Protein AF-A0AA89AE24-F1 (afdb_monomer_lite)

Radius of gyration: 26.34 Å; chains: 1; bounding box: 53×31×69 Å

Structure (mmCIF, N/CA/C/O backbone):
data_AF-A0AA89AE24-F1
#
_entry.id   AF-A0AA89AE24-F1
#
loop_
_atom_site.group_PDB
_atom_site.id
_atom_site.type_symbol
_atom_site.label_atom_id
_atom_site.label_alt_id
_atom_site.label_comp_id
_atom_site.label_asym_id
_atom_site.label_entity_id
_atom_site.label_seq_id
_atom_site.pdbx_PDB_ins_code
_atom_site.Cartn_x
_atom_site.Cartn_y
_atom_site.Cartn_z
_atom_site.occupancy
_atom_site.B_iso_or_equiv
_atom_site.auth_seq_id
_atom_site.auth_comp_id
_atom_site.auth_asym_id
_atom_site.auth_atom_id
_atom_site.pdbx_PDB_model_num
ATOM 1 N N . MET A 1 1 ? -3.014 -4.513 -20.463 1.00 50.41 1 MET A N 1
ATOM 2 C CA . MET A 1 1 ? -1.881 -5.279 -19.896 1.00 50.41 1 MET A CA 1
ATOM 3 C C . MET A 1 1 ? -1.492 -6.354 -20.895 1.00 50.41 1 MET A C 1
ATOM 5 O O . MET A 1 1 ? -2.380 -7.044 -21.374 1.00 50.41 1 MET A O 1
ATOM 9 N N . GLY A 1 2 ? -0.216 -6.475 -21.269 1.00 45.25 2 GLY A N 1
ATOM 10 C CA . GLY A 1 2 ? 0.216 -7.567 -22.146 1.00 45.25 2 GLY A CA 1
ATOM 11 C C . GLY A 1 2 ? 0.003 -8.907 -21.440 1.00 45.25 2 GLY A C 1
ATOM 12 O O . GLY A 1 2 ? 0.583 -9.128 -20.379 1.00 45.25 2 GLY A O 1
ATOM 13 N N . GLY A 1 3 ? -0.827 -9.788 -22.003 1.00 52.12 3 GLY A N 1
ATOM 14 C CA . GLY A 1 3 ? -1.302 -11.035 -21.375 1.00 52.12 3 GLY A CA 1
ATOM 15 C C . GLY A 1 3 ? -0.238 -12.088 -21.032 1.00 52.12 3 GLY A C 1
ATOM 16 O O . GLY A 1 3 ? -0.588 -13.197 -20.661 1.00 52.12 3 GLY A O 1
ATOM 17 N N . LYS A 1 4 ? 1.055 -11.765 -21.147 1.00 59.47 4 LYS A N 1
ATOM 18 C CA . LYS A 1 4 ? 2.184 -12.650 -20.811 1.00 59.47 4 LYS A CA 1
ATOM 19 C C . LYS A 1 4 ? 2.790 -12.376 -19.428 1.00 59.47 4 LYS A C 1
ATOM 21 O O . LYS A 1 4 ? 3.692 -13.087 -19.006 1.00 59.47 4 LYS A O 1
ATOM 26 N N . VAL A 1 5 ? 2.341 -11.320 -18.747 1.00 62.47 5 VAL A N 1
ATOM 27 C CA . VAL A 1 5 ? 2.961 -10.810 -17.509 1.00 62.47 5 VAL A CA 1
ATOM 28 C C . VAL A 1 5 ? 2.129 -11.127 -16.260 1.00 62.47 5 VAL A C 1
ATOM 30 O O . VAL A 1 5 ? 2.684 -11.251 -15.172 1.00 62.47 5 VAL A O 1
ATOM 33 N N . CYS A 1 6 ? 0.814 -11.281 -16.421 1.00 62.72 6 CYS A N 1
ATOM 34 C CA . CYS A 1 6 ? -0.148 -11.499 -15.347 1.00 62.72 6 CYS A CA 1
ATOM 35 C C . CYS A 1 6 ? -1.050 -12.679 -15.732 1.00 62.72 6 CYS A C 1
ATOM 37 O O . CYS A 1 6 ? -1.862 -12.557 -16.647 1.00 62.72 6 CYS A O 1
ATOM 39 N N . GLU A 1 7 ? -0.879 -13.828 -15.077 1.00 69.12 7 GLU A N 1
ATOM 40 C CA .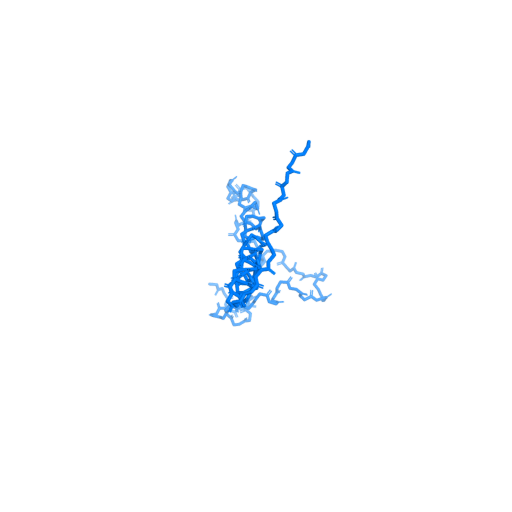 GLU A 1 7 ? -1.762 -14.990 -15.246 1.00 69.12 7 GLU A CA 1
ATOM 41 C C . GLU A 1 7 ? -3.175 -14.613 -14.787 1.00 69.12 7 GLU A C 1
ATOM 43 O O . GLU A 1 7 ? -3.328 -14.223 -13.635 1.00 69.12 7 GLU A O 1
ATOM 48 N N . HIS A 1 8 ? -4.192 -14.698 -15.646 1.00 72.56 8 HIS A N 1
ATOM 49 C CA . HIS A 1 8 ? -5.575 -14.284 -15.337 1.00 72.56 8 HIS A CA 1
ATOM 50 C C . HIS A 1 8 ? -5.694 -12.810 -14.887 1.00 72.56 8 HIS A C 1
ATOM 52 O O . HIS A 1 8 ? -5.912 -12.531 -13.708 1.00 72.56 8 HIS A O 1
ATOM 58 N N . PRO A 1 9 ? -5.545 -11.838 -15.807 1.00 75.25 9 PRO A N 1
ATOM 59 C CA . PRO A 1 9 ? -5.617 -10.412 -15.475 1.00 75.25 9 PRO A CA 1
ATOM 60 C C . PRO A 1 9 ? -7.026 -9.934 -15.094 1.00 75.25 9 PRO A C 1
ATOM 62 O O . PRO A 1 9 ? -7.160 -8.860 -14.515 1.00 75.25 9 PRO A O 1
ATOM 65 N N . GLU A 1 10 ? -8.064 -10.701 -15.430 1.00 82.69 10 GLU A N 1
ATOM 66 C CA . GLU A 1 10 ? -9.461 -10.353 -15.142 1.00 82.69 10 GLU A CA 1
ATOM 67 C C . GLU A 1 10 ? -9.904 -10.766 -13.730 1.00 82.69 10 GLU A C 1
ATOM 69 O O . GLU A 1 10 ? -10.926 -10.295 -13.239 1.00 82.69 10 GLU A O 1
ATOM 74 N N . GLU A 1 11 ? -9.122 -11.607 -13.047 1.00 84.06 11 GLU A N 1
ATOM 75 C CA . GLU A 1 11 ? -9.442 -12.104 -11.710 1.00 84.06 11 GLU A CA 1
ATOM 76 C C . GLU A 1 11 ? -8.679 -11.337 -10.625 1.00 84.06 11 GLU A C 1
ATOM 78 O O . GLU A 1 11 ? -7.452 -11.182 -10.668 1.00 84.06 11 GLU A O 1
ATOM 83 N N . TRP A 1 12 ? -9.401 -10.901 -9.591 1.00 81.88 12 TRP A N 1
ATOM 84 C CA . TRP A 1 12 ? -8.785 -10.343 -8.391 1.00 81.88 12 TRP A CA 1
ATOM 85 C C . TRP A 1 12 ? -8.209 -11.474 -7.527 1.00 81.88 12 TRP A C 1
ATOM 87 O O . TRP A 1 12 ? -8.949 -12.199 -6.867 1.00 81.88 12 TRP A O 1
ATOM 97 N N . ARG A 1 13 ? -6.878 -11.630 -7.551 1.00 79.56 13 ARG A N 1
ATOM 98 C CA . ARG A 1 13 ? -6.128 -12.659 -6.806 1.00 79.56 13 ARG A CA 1
ATOM 99 C C . ARG A 1 13 ? -4.991 -12.031 -5.986 1.00 79.56 13 ARG A C 1
ATOM 101 O O . ARG A 1 13 ? -3.907 -11.809 -6.540 1.00 79.56 13 ARG A O 1
ATOM 108 N N . PRO A 1 14 ? -5.208 -11.705 -4.696 1.00 78.50 14 PRO A N 1
ATOM 109 C CA . PRO A 1 14 ? -4.190 -11.080 -3.847 1.00 78.50 14 PRO A CA 1
ATOM 110 C C . PRO A 1 14 ? -2.989 -12.000 -3.567 1.00 78.50 14 PRO A C 1
ATOM 112 O O . PRO A 1 14 ? -1.890 -11.510 -3.314 1.00 78.50 14 PRO A O 1
ATOM 115 N N . GLU A 1 15 ? -3.153 -13.322 -3.686 1.00 80.56 15 GLU A N 1
ATOM 116 C CA . GLU A 1 15 ? -2.097 -14.323 -3.467 1.00 80.56 15 GLU A CA 1
ATOM 117 C C . GLU A 1 15 ? -0.923 -14.182 -4.446 1.00 80.56 15 GLU A C 1
ATOM 119 O O . GLU A 1 15 ? 0.185 -14.622 -4.150 1.00 80.56 15 GLU A O 1
ATOM 124 N N . ARG A 1 16 ? -1.125 -13.502 -5.583 1.00 73.25 16 ARG A N 1
ATOM 125 C CA . ARG A 1 16 ? -0.081 -13.202 -6.576 1.00 73.25 16 ARG A CA 1
ATOM 126 C C . ARG A 1 16 ? 1.104 -12.424 -5.990 1.00 73.25 16 ARG A C 1
ATOM 128 O O . ARG A 1 16 ? 2.214 -12.514 -6.505 1.00 73.25 16 ARG A O 1
ATOM 135 N N . PHE A 1 17 ? 0.876 -11.658 -4.926 1.00 74.06 17 PHE A N 1
ATOM 136 C CA . PHE A 1 17 ? 1.906 -10.856 -4.263 1.00 74.06 17 PHE A CA 1
ATOM 137 C C . PHE A 1 17 ? 2.603 -11.600 -3.107 1.00 74.06 17 PHE A C 1
ATOM 139 O O . PHE A 1 17 ? 3.509 -11.042 -2.495 1.00 74.06 17 PHE A O 1
ATOM 146 N N . LEU A 1 18 ? 2.190 -12.838 -2.799 1.00 71.31 18 LEU A N 1
ATOM 147 C CA . LEU A 1 18 ? 2.609 -13.599 -1.613 1.00 71.31 18 LEU A CA 1
ATOM 148 C C . LEU A 1 18 ? 3.517 -14.805 -1.917 1.00 71.31 18 LEU A C 1
ATOM 150 O O . LEU A 1 18 ? 3.890 -15.513 -0.980 1.00 71.31 18 LEU A O 1
ATOM 154 N N . ASP A 1 19 ? 3.858 -15.073 -3.184 1.00 66.69 19 ASP A N 1
ATOM 155 C CA . ASP A 1 19 ? 4.625 -16.275 -3.542 1.00 66.69 19 ASP A CA 1
ATOM 156 C C . ASP A 1 19 ? 6.011 -16.294 -2.866 1.00 66.69 19 ASP A C 1
ATOM 158 O O . ASP A 1 19 ? 6.686 -15.274 -2.756 1.00 66.69 19 ASP A O 1
ATOM 162 N N . LYS A 1 20 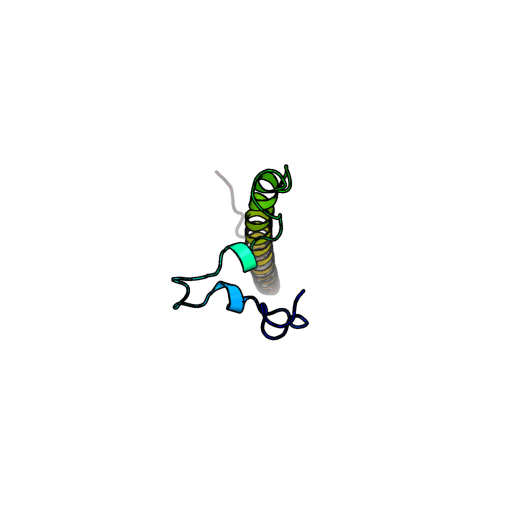? 6.415 -17.467 -2.373 1.00 57.38 20 LYS A N 1
ATOM 163 C CA . LYS A 1 20 ? 7.618 -17.698 -1.558 1.00 57.38 20 LYS A CA 1
ATOM 164 C C . LYS A 1 20 ? 8.878 -17.882 -2.411 1.00 57.38 20 LYS A C 1
ATOM 166 O O . LYS A 1 20 ? 9.977 -17.753 -1.889 1.00 57.38 20 LYS A O 1
ATOM 171 N N . ASN A 1 21 ? 8.709 -18.131 -3.712 1.00 57.06 21 ASN A N 1
ATOM 172 C CA . ASN A 1 21 ? 9.783 -18.253 -4.708 1.00 57.06 21 ASN A CA 1
ATOM 173 C C . ASN A 1 21 ? 10.150 -16.903 -5.363 1.00 57.06 21 ASN A C 1
ATOM 175 O O . ASN A 1 21 ? 10.749 -16.852 -6.437 1.00 57.06 21 ASN A O 1
ATOM 179 N N . ASN A 1 22 ? 9.766 -15.797 -4.725 1.00 55.12 22 ASN A N 1
ATOM 180 C CA . ASN A 1 22 ? 9.815 -14.434 -5.250 1.00 55.12 22 ASN A CA 1
ATOM 181 C C . ASN A 1 22 ? 11.198 -13.765 -5.212 1.00 55.12 22 ASN A C 1
ATOM 183 O O . ASN A 1 22 ? 11.287 -12.537 -5.210 1.00 55.12 22 ASN A O 1
ATOM 187 N N . ASP A 1 23 ? 12.280 -14.541 -5.266 1.00 54.03 23 ASP A N 1
ATOM 188 C CA . ASP A 1 23 ? 13.639 -14.000 -5.412 1.00 54.03 23 ASP A CA 1
ATOM 189 C C . ASP A 1 23 ? 13.779 -13.157 -6.698 1.00 54.03 23 ASP A C 1
ATOM 191 O O . ASP A 1 23 ? 14.651 -12.299 -6.798 1.00 54.03 23 ASP A O 1
ATOM 195 N N . ASN A 1 24 ? 12.870 -13.355 -7.662 1.00 51.44 24 ASN A N 1
ATOM 196 C CA . ASN A 1 24 ? 12.696 -12.528 -8.852 1.00 51.44 24 ASN A CA 1
ATOM 197 C C . ASN A 1 24 ? 11.219 -12.172 -9.080 1.00 51.44 24 ASN A C 1
ATOM 199 O O . ASN A 1 24 ? 10.670 -12.425 -10.158 1.00 51.44 24 ASN A O 1
ATOM 203 N N . VAL A 1 25 ? 10.555 -11.541 -8.100 1.00 59.25 25 VAL A N 1
ATOM 204 C CA . VAL A 1 25 ? 9.479 -10.616 -8.485 1.00 59.25 25 VAL A CA 1
ATOM 205 C C . VAL A 1 25 ? 10.122 -9.622 -9.426 1.00 59.25 25 VAL A C 1
ATOM 207 O O . VAL A 1 25 ? 10.904 -8.774 -9.005 1.00 59.25 25 VAL A O 1
ATOM 210 N N . ASP A 1 26 ? 9.824 -9.748 -10.709 1.00 60.59 26 ASP A N 1
ATOM 211 C CA . ASP A 1 26 ? 10.213 -8.763 -11.695 1.00 60.59 26 ASP A CA 1
ATOM 212 C C . ASP A 1 26 ? 9.521 -7.456 -11.281 1.00 60.59 26 ASP A C 1
ATOM 214 O O . ASP A 1 26 ? 8.330 -7.260 -11.520 1.00 60.59 26 ASP A O 1
ATOM 218 N N . LEU A 1 27 ? 10.240 -6.620 -10.521 1.00 62.25 27 LEU A N 1
ATOM 219 C CA . LEU A 1 27 ? 9.739 -5.410 -9.858 1.00 62.25 27 LEU A CA 1
ATOM 220 C C . LEU A 1 27 ? 9.030 -4.496 -10.861 1.00 62.25 27 LEU A C 1
ATOM 222 O O . LEU A 1 27 ? 8.062 -3.815 -10.524 1.00 62.25 27 LEU A O 1
ATOM 226 N N . TYR A 1 28 ? 9.451 -4.558 -12.124 1.00 65.25 28 TYR A N 1
ATOM 227 C CA . TYR A 1 28 ? 8.835 -3.871 -13.249 1.00 65.25 28 TYR A CA 1
ATOM 228 C C . TYR A 1 28 ? 7.395 -4.316 -13.537 1.00 65.25 28 TYR A C 1
ATOM 230 O O . TYR A 1 28 ? 6.592 -3.494 -13.972 1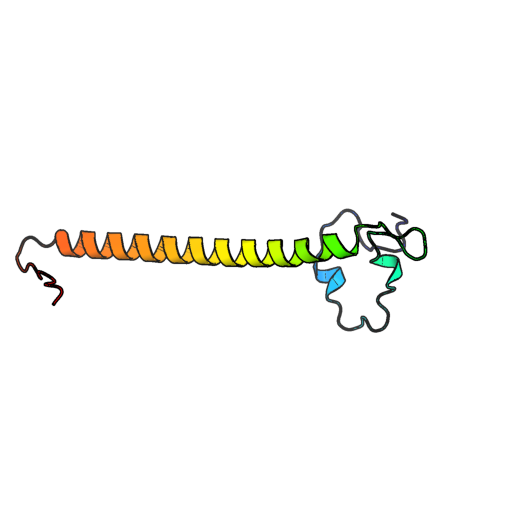.00 65.25 28 TYR A O 1
ATOM 238 N N . LYS A 1 29 ? 7.023 -5.565 -13.234 1.00 66.44 29 LYS A N 1
ATOM 239 C CA . LYS A 1 29 ? 5.647 -6.080 -13.361 1.00 66.44 29 LYS A CA 1
ATOM 240 C C . LYS A 1 29 ? 4.704 -5.525 -12.297 1.00 66.44 29 LYS A C 1
ATOM 242 O O . LYS A 1 29 ? 3.504 -5.445 -12.542 1.00 66.44 29 LYS A O 1
ATOM 247 N N . MET A 1 30 ? 5.235 -5.154 -11.130 1.00 69.56 30 MET A N 1
ATOM 248 C CA . MET A 1 30 ? 4.454 -4.642 -9.996 1.00 69.56 30 MET A CA 1
ATOM 249 C C . MET A 1 30 ? 4.499 -3.111 -9.864 1.00 69.56 30 MET A C 1
ATOM 251 O O . MET A 1 30 ? 3.830 -2.546 -8.998 1.00 69.56 30 MET A O 1
ATOM 255 N N . MET A 1 31 ? 5.239 -2.410 -10.729 1.00 72.94 31 MET A N 1
ATOM 256 C CA . MET A 1 31 ? 5.298 -0.947 -10.729 1.00 72.94 31 MET A CA 1
ATOM 257 C C . MET A 1 31 ? 4.023 -0.323 -11.315 1.00 72.94 31 MET A C 1
ATOM 259 O O . MET A 1 31 ? 3.932 -0.027 -12.504 1.00 72.94 31 MET A O 1
ATOM 263 N N . ALA A 1 32 ? 3.043 -0.057 -10.448 1.00 78.12 32 ALA A N 1
ATOM 264 C CA . ALA A 1 32 ? 1.793 0.622 -10.806 1.00 78.12 32 ALA A CA 1
ATOM 265 C C . ALA A 1 32 ? 1.980 2.100 -11.212 1.00 78.12 32 ALA A C 1
ATOM 267 O O . ALA A 1 32 ? 1.156 2.658 -11.931 1.00 78.12 32 ALA A O 1
ATOM 268 N N . PHE A 1 33 ? 3.070 2.734 -10.768 1.00 82.31 33 PHE A N 1
ATOM 269 C CA . PHE A 1 33 ? 3.325 4.171 -10.924 1.00 82.31 33 PHE A CA 1
ATOM 270 C C . PHE A 1 33 ? 4.436 4.505 -11.935 1.00 82.31 33 PHE A C 1
ATOM 272 O O . PHE A 1 33 ? 4.901 5.646 -11.988 1.00 82.31 33 PHE A O 1
ATOM 279 N N . GLY A 1 34 ? 4.855 3.525 -12.743 1.00 81.06 34 GLY A N 1
ATOM 280 C CA . GLY A 1 34 ? 5.993 3.652 -13.656 1.00 81.06 34 GLY A CA 1
ATOM 281 C C . GLY A 1 34 ? 7.342 3.587 -12.932 1.00 81.06 34 GLY A C 1
ATOM 282 O O . GLY A 1 34 ? 7.419 3.132 -11.797 1.00 81.06 34 GLY A O 1
ATOM 283 N N . GLY A 1 35 ? 8.412 4.039 -13.590 1.00 81.69 35 GLY A N 1
ATOM 284 C CA . GLY A 1 35 ? 9.769 4.053 -13.036 1.00 81.69 35 GLY A CA 1
ATOM 285 C C . GLY A 1 35 ? 10.670 5.086 -13.720 1.00 81.69 35 GLY A C 1
ATOM 286 O O . GLY A 1 35 ? 10.320 5.645 -14.762 1.00 81.69 35 GLY A O 1
ATOM 287 N N . GLY A 1 36 ? 11.837 5.359 -13.128 1.00 81.50 36 GLY A N 1
ATOM 288 C CA . GLY A 1 36 ? 12.789 6.361 -13.626 1.00 81.50 36 GLY A CA 1
ATOM 289 C C . GLY A 1 36 ? 12.253 7.799 -13.561 1.00 81.50 36 GLY A C 1
ATOM 290 O O . GLY A 1 36 ? 11.374 8.113 -12.762 1.00 81.50 36 GLY A O 1
ATOM 291 N N . ASN A 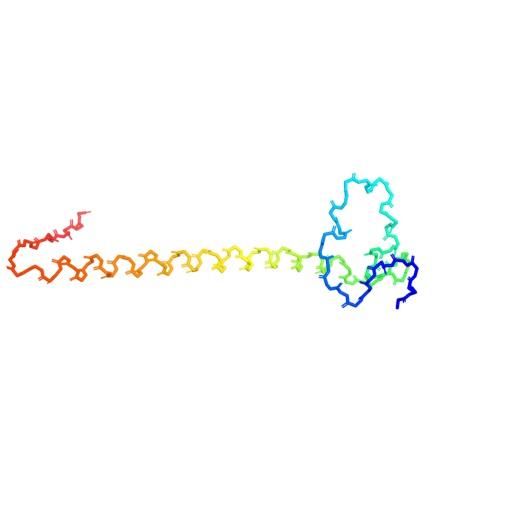1 37 ? 12.743 8.680 -14.440 1.00 81.88 37 ASN A N 1
ATOM 292 C CA . ASN A 1 37 ? 12.398 10.116 -14.455 1.00 81.88 37 ASN A CA 1
ATOM 293 C C . ASN A 1 37 ? 10.923 10.424 -14.789 1.00 81.88 37 ASN A C 1
ATOM 295 O O . ASN A 1 37 ? 10.524 11.585 -14.788 1.00 81.88 37 ASN A O 1
ATOM 299 N N . ARG A 1 38 ? 10.122 9.402 -15.118 1.00 83.38 38 ARG A N 1
ATOM 300 C CA . ARG A 1 38 ? 8.684 9.509 -15.416 1.00 83.38 38 ARG A CA 1
ATOM 301 C C . ARG A 1 38 ? 7.810 8.794 -14.377 1.00 83.38 38 ARG A C 1
ATOM 303 O O . ARG A 1 38 ? 6.629 8.583 -14.639 1.00 83.38 38 ARG A O 1
ATOM 310 N N . LEU A 1 39 ? 8.374 8.407 -13.228 1.00 83.75 39 LEU A N 1
ATOM 311 C CA . LEU A 1 39 ? 7.602 7.920 -12.083 1.00 83.75 39 LEU A CA 1
ATOM 312 C C . LEU A 1 39 ? 6.540 8.963 -11.702 1.00 83.75 39 LEU A C 1
ATOM 314 O O . LEU A 1 39 ? 6.822 10.163 -11.683 1.00 83.75 39 LEU A O 1
ATOM 318 N N . TYR A 1 40 ? 5.332 8.514 -11.367 1.00 86.25 40 TYR A N 1
ATOM 319 C CA . TYR A 1 40 ? 4.313 9.395 -10.805 1.00 86.25 40 TYR A CA 1
ATOM 320 C C . TYR A 1 40 ? 4.864 10.145 -9.579 1.00 86.25 40 TYR A C 1
ATOM 322 O O . TYR A 1 40 ? 5.290 9.528 -8.602 1.00 86.25 40 TYR A O 1
ATOM 330 N N . ALA A 1 41 ? 4.820 11.480 -9.611 1.00 85.69 41 ALA A N 1
ATOM 331 C CA . ALA A 1 41 ? 5.384 12.334 -8.560 1.00 85.69 41 ALA A CA 1
ATOM 332 C C . ALA A 1 41 ? 4.778 12.068 -7.165 1.00 85.69 41 ALA A C 1
ATOM 334 O O . ALA A 1 41 ? 5.433 12.286 -6.149 1.00 85.69 41 ALA A O 1
ATOM 335 N N . GLY A 1 42 ? 3.544 11.555 -7.109 1.00 84.19 42 GLY A N 1
ATOM 336 C CA . GLY A 1 42 ? 2.849 11.177 -5.876 1.00 84.19 42 GLY A CA 1
ATOM 337 C C . GLY A 1 42 ? 2.972 9.698 -5.489 1.00 84.19 42 GLY A C 1
ATOM 338 O O . GLY A 1 42 ? 2.224 9.245 -4.623 1.00 84.19 42 GLY A O 1
ATOM 339 N N . ALA A 1 43 ? 3.867 8.919 -6.108 1.00 83.38 43 ALA A N 1
ATOM 340 C CA . ALA A 1 43 ? 3.992 7.482 -5.830 1.00 83.38 43 ALA A CA 1
ATOM 341 C C . ALA A 1 43 ? 4.272 7.211 -4.341 1.00 83.38 43 ALA A C 1
ATOM 343 O O . ALA A 1 43 ? 3.647 6.344 -3.732 1.00 83.38 43 ALA A O 1
ATOM 344 N N . LEU A 1 44 ? 5.133 8.028 -3.726 1.00 80.50 44 LEU A N 1
ATOM 345 C CA . LEU A 1 44 ? 5.453 7.930 -2.301 1.00 80.50 44 LEU A CA 1
ATOM 346 C C . LEU A 1 44 ? 4.246 8.255 -1.407 1.00 80.50 44 LEU A C 1
ATOM 348 O O . LEU A 1 44 ? 4.001 7.569 -0.420 1.00 80.50 44 LEU A O 1
ATOM 352 N N . GLN A 1 45 ? 3.452 9.262 -1.779 1.00 83.88 45 GLN A N 1
ATOM 353 C CA . GLN A 1 45 ? 2.257 9.678 -1.032 1.00 83.88 45 GLN A CA 1
ATOM 354 C C . GLN A 1 45 ? 1.102 8.675 -1.142 1.00 83.88 45 GLN A C 1
ATOM 356 O O . GLN A 1 45 ? 0.140 8.767 -0.387 1.00 83.88 45 GLN A O 1
ATOM 361 N N . THR A 1 46 ? 1.190 7.716 -2.065 1.00 79.19 46 THR A N 1
ATOM 362 C CA . THR A 1 46 ? 0.184 6.662 -2.249 1.00 79.19 46 THR A CA 1
ATOM 363 C C . THR A 1 46 ? 0.447 5.465 -1.328 1.00 79.19 46 THR A C 1
ATOM 365 O O . THR A 1 46 ? -0.491 4.781 -0.927 1.00 79.19 46 THR A O 1
ATOM 368 N N . MET A 1 47 ? 1.697 5.234 -0.904 1.00 78.81 47 MET A N 1
ATOM 369 C CA . MET A 1 47 ? 2.036 4.149 0.031 1.00 78.81 47 MET A CA 1
ATOM 370 C C . MET A 1 47 ? 1.173 4.124 1.315 1.00 78.81 47 MET A C 1
ATOM 372 O O . MET A 1 47 ? 0.713 3.038 1.681 1.00 78.81 47 MET A O 1
ATOM 376 N N . PRO A 1 48 ? 0.852 5.264 1.965 1.00 82.88 48 PRO A N 1
ATOM 377 C CA . PRO A 1 48 ? -0.023 5.317 3.139 1.00 82.88 48 PRO A CA 1
ATOM 378 C C . PRO A 1 48 ? -1.456 4.810 2.917 1.00 82.88 48 PRO A C 1
ATOM 380 O O . PRO A 1 48 ? -2.134 4.493 3.893 1.00 82.88 48 PRO A O 1
ATOM 383 N N . ILE A 1 49 ? -1.934 4.688 1.670 1.00 83.94 49 ILE A N 1
ATOM 384 C CA . ILE A 1 49 ? -3.263 4.119 1.377 1.00 83.94 49 ILE A CA 1
ATOM 385 C C . ILE A 1 49 ? -3.350 2.665 1.864 1.00 83.94 49 ILE A C 1
ATOM 387 O O . ILE A 1 49 ? -4.394 2.241 2.363 1.00 83.94 49 ILE A O 1
ATOM 391 N N . SER A 1 50 ? -2.238 1.926 1.814 1.00 80.25 50 SER A N 1
ATOM 392 C CA . SER A 1 50 ? -2.157 0.579 2.385 1.00 80.25 50 SER A CA 1
ATOM 393 C C . SER A 1 50 ? -2.376 0.592 3.903 1.00 80.25 50 SER A C 1
ATOM 395 O O . SER A 1 50 ? -3.219 -0.153 4.403 1.00 80.25 50 SER A O 1
ATOM 397 N N . CYS A 1 51 ? -1.722 1.503 4.628 1.00 81.50 51 CYS A N 1
ATOM 398 C CA . CYS A 1 51 ? -1.890 1.660 6.072 1.00 81.50 51 CYS A CA 1
ATOM 399 C C . CYS A 1 51 ? -3.345 1.986 6.427 1.00 81.50 51 CYS A C 1
ATOM 401 O O . CYS A 1 51 ? -3.952 1.276 7.229 1.00 81.50 51 CYS A O 1
ATOM 403 N N . MET A 1 52 ? -3.942 2.966 5.739 1.00 87.19 52 MET A N 1
ATOM 404 C CA . MET A 1 52 ? -5.343 3.346 5.955 1.00 87.19 52 MET A CA 1
ATOM 405 C C . MET A 1 52 ? -6.301 2.166 5.754 1.00 87.19 52 MET A C 1
ATOM 407 O O . MET A 1 52 ? -7.240 1.997 6.530 1.00 87.19 5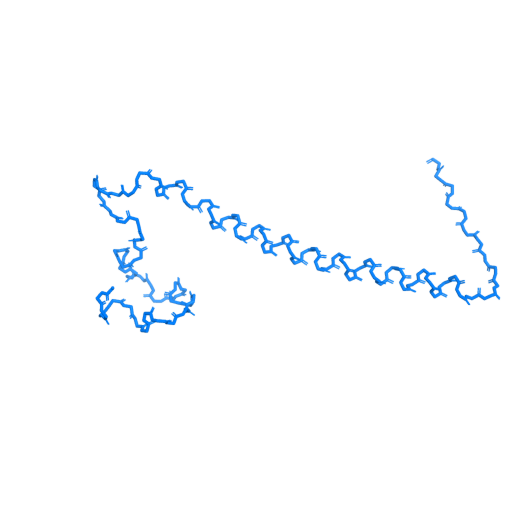2 MET A O 1
ATOM 411 N N . SER A 1 53 ? -6.051 1.310 4.757 1.00 84.38 53 SER A N 1
ATOM 412 C CA . SER A 1 53 ? -6.871 0.114 4.528 1.00 84.38 53 SER A CA 1
ATOM 413 C C . SER A 1 53 ? -6.777 -0.900 5.679 1.00 84.38 53 SER A C 1
ATOM 415 O O . SER A 1 53 ? -7.795 -1.446 6.111 1.00 84.38 53 SER A O 1
ATOM 417 N N . THR A 1 54 ? -5.578 -1.106 6.237 1.00 83.06 54 THR A N 1
ATOM 418 C CA . THR A 1 54 ? -5.380 -2.012 7.379 1.00 83.06 54 THR A CA 1
ATOM 419 C C 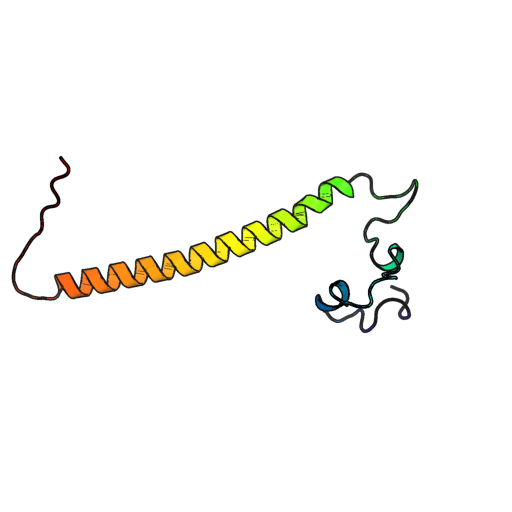. THR A 1 54 ? -5.993 -1.463 8.664 1.00 83.06 54 THR A C 1
ATOM 421 O O . THR A 1 54 ? -6.583 -2.221 9.438 1.00 83.06 54 THR A O 1
ATOM 424 N N . ASP A 1 55 ? -5.915 -0.150 8.875 1.00 88.12 55 ASP A N 1
ATOM 425 C CA . ASP A 1 55 ? -6.500 0.518 10.037 1.00 88.12 55 ASP A CA 1
ATOM 426 C C . ASP A 1 55 ? -8.032 0.503 9.973 1.00 88.12 55 ASP A C 1
ATOM 428 O O . ASP A 1 55 ? -8.707 0.215 10.968 1.00 88.12 55 ASP A O 1
ATOM 432 N N . LEU A 1 56 ? -8.601 0.705 8.781 1.00 88.81 56 LEU A N 1
ATOM 433 C CA . LEU A 1 56 ? -10.035 0.559 8.554 1.00 88.81 56 LEU A CA 1
ATOM 434 C C . LEU A 1 56 ? -10.510 -0.873 8.847 1.00 88.81 56 LEU A C 1
ATOM 436 O O . LEU A 1 56 ? -11.506 -1.065 9.543 1.00 88.81 56 LEU A O 1
ATOM 440 N N . TYR A 1 57 ? -9.779 -1.890 8.387 1.00 83.62 57 TYR A N 1
ATOM 441 C CA . TYR A 1 57 ? -10.124 -3.286 8.664 1.00 83.62 57 TYR A CA 1
ATOM 442 C C . TYR A 1 57 ? -10.104 -3.608 10.168 1.00 83.62 57 TYR A C 1
ATOM 444 O O . TYR A 1 57 ? -11.038 -4.218 10.696 1.00 83.62 57 TYR A O 1
ATOM 452 N N . LYS A 1 58 ? -9.069 -3.152 10.887 1.00 86.06 58 LYS A N 1
ATOM 453 C CA . LYS A 1 58 ? -8.957 -3.340 12.342 1.00 86.06 58 LYS A CA 1
ATOM 454 C C . LYS A 1 58 ? -10.081 -2.631 13.092 1.00 86.06 58 LYS A C 1
ATOM 456 O O . LYS A 1 58 ? -10.700 -3.235 13.964 1.00 86.06 58 LYS A O 1
ATOM 461 N N . SER A 1 59 ? -10.372 -1.380 12.743 1.00 84.06 59 SER A N 1
ATOM 462 C CA . SER A 1 59 ? -11.451 -0.616 13.378 1.00 84.06 59 SER A CA 1
ATOM 463 C C . SER A 1 59 ? -12.826 -1.240 13.125 1.00 84.06 59 SER A C 1
ATOM 465 O O . SER A 1 59 ? -13.610 -1.363 14.062 1.00 84.06 59 SER A O 1
ATOM 467 N N . LEU A 1 60 ? -13.107 -1.741 11.917 1.00 83.25 60 LEU A N 1
ATOM 468 C CA . LEU A 1 60 ? -14.350 -2.459 11.622 1.00 83.25 60 LEU A CA 1
ATOM 469 C C . LEU A 1 60 ? -14.467 -3.773 12.416 1.00 83.25 60 LEU A C 1
ATOM 471 O O . LEU A 1 60 ? -15.519 -4.065 12.989 1.00 83.25 60 LEU A O 1
ATOM 475 N N . SER A 1 61 ? -13.387 -4.549 12.503 1.00 79.38 61 SER A N 1
ATOM 476 C CA . SER A 1 61 ? -13.335 -5.782 13.303 1.00 79.38 61 SER A CA 1
ATOM 477 C C . SER A 1 61 ? -13.576 -5.510 14.795 1.00 79.38 61 SER A C 1
ATOM 479 O O . SER A 1 61 ? -14.368 -6.189 15.451 1.00 79.38 61 SER A O 1
ATOM 481 N N . LEU A 1 62 ? -12.981 -4.443 15.330 1.00 71.00 62 LEU A N 1
ATOM 482 C CA . LEU A 1 62 ? -13.216 -4.017 16.709 1.00 71.00 62 LEU A CA 1
ATOM 483 C C . LEU A 1 62 ? -14.647 -3.512 16.918 1.00 71.00 62 LEU A C 1
ATOM 485 O O . LEU A 1 62 ? -15.279 -3.892 17.899 1.00 71.00 62 LEU A O 1
ATOM 489 N N . ASN A 1 63 ? -15.196 -2.725 15.991 1.00 74.19 63 ASN A N 1
ATOM 490 C CA . ASN A 1 63 ? -16.565 -2.212 16.077 1.00 74.19 63 ASN A CA 1
ATOM 491 C C . ASN A 1 63 ? -17.602 -3.339 16.047 1.00 74.19 63 ASN A C 1
ATOM 493 O O . ASN A 1 63 ? -18.571 -3.314 16.809 1.00 74.19 63 ASN A O 1
ATOM 497 N N . THR A 1 64 ? -17.385 -4.361 15.217 1.00 77.31 64 THR A N 1
ATOM 498 C CA . THR A 1 64 ? -18.243 -5.550 15.220 1.00 77.31 64 THR A CA 1
ATOM 499 C C . THR A 1 64 ? -18.137 -6.282 16.557 1.00 77.31 64 THR A C 1
ATOM 501 O O . THR A 1 64 ? -19.168 -6.465 17.205 1.00 77.31 64 THR A O 1
ATOM 504 N N . MET A 1 65 ? -16.930 -6.608 17.041 1.00 70.00 65 MET A N 1
ATOM 505 C CA . MET A 1 65 ? -16.720 -7.256 18.349 1.00 70.00 65 MET A CA 1
ATOM 506 C C . MET A 1 65 ? -17.328 -6.476 19.525 1.00 70.00 65 MET A C 1
ATOM 508 O O . MET A 1 65 ? -18.006 -7.058 20.377 1.00 70.00 65 MET A O 1
ATOM 512 N N . MET A 1 66 ? -17.138 -5.158 19.564 1.00 70.88 66 MET A N 1
ATOM 513 C CA . MET A 1 66 ? -17.710 -4.285 20.591 1.00 70.88 66 MET A CA 1
ATOM 514 C C . MET A 1 66 ? -19.240 -4.262 20.518 1.00 70.88 66 MET A C 1
ATOM 516 O O . MET A 1 66 ? -19.899 -4.376 21.551 1.00 70.88 66 MET A O 1
ATOM 520 N N . GLY A 1 67 ? -19.817 -4.247 19.312 1.00 82.19 67 GLY A N 1
ATOM 521 C CA . GLY A 1 67 ? -21.262 -4.357 19.112 1.00 82.19 67 GLY A CA 1
ATOM 522 C C . GLY A 1 67 ? -21.854 -5.664 19.657 1.00 82.19 67 GLY A C 1
ATOM 523 O O . GLY A 1 67 ? -22.944 -5.658 20.234 1.00 82.19 67 GLY A O 1
ATOM 524 N N . TRP A 1 68 ? -21.141 -6.789 19.543 1.00 75.44 68 TRP A N 1
ATOM 525 C CA . TRP A 1 68 ? -21.553 -8.058 20.163 1.00 75.44 68 TRP A CA 1
ATOM 526 C C . TRP A 1 68 ? -21.471 -8.007 21.688 1.00 75.44 68 TRP A C 1
ATOM 528 O O . TRP A 1 68 ? -22.398 -8.454 22.368 1.00 75.44 68 TRP A O 1
ATOM 538 N N . LYS A 1 69 ? -20.403 -7.416 22.231 1.00 79.56 69 LYS A N 1
ATOM 539 C CA . LYS A 1 69 ? -20.222 -7.238 23.676 1.00 79.56 69 LYS A CA 1
ATOM 540 C C . LYS A 1 69 ? -21.340 -6.381 24.277 1.00 79.56 69 LYS A C 1
ATOM 542 O O . LYS A 1 69 ? -21.922 -6.764 25.287 1.00 79.56 69 LYS A O 1
ATOM 547 N N . GLU A 1 70 ? -21.714 -5.280 23.629 1.00 80.00 70 GLU A N 1
ATOM 548 C CA . GLU A 1 70 ? -22.826 -4.428 24.067 1.00 80.00 70 GLU A CA 1
ATOM 549 C C . GLU A 1 70 ? -24.180 -5.136 23.994 1.00 80.00 70 GLU A C 1
ATOM 551 O O . GLU A 1 70 ? -24.981 -5.036 24.926 1.00 80.00 70 GLU A O 1
ATOM 556 N N . LYS A 1 71 ? -24.444 -5.891 22.919 1.00 82.75 71 LYS A N 1
ATOM 557 C CA . LYS A 1 71 ? -25.670 -6.696 22.799 1.00 82.75 71 LYS A CA 1
ATOM 558 C C . LYS A 1 71 ? -25.751 -7.762 23.894 1.00 82.75 71 LYS A C 1
ATOM 560 O O . LYS A 1 71 ? -26.818 -7.947 24.480 1.00 82.75 71 LYS A O 1
ATOM 565 N N . LEU A 1 72 ? -24.635 -8.422 24.209 1.00 82.06 72 LEU A N 1
ATOM 566 C CA . LEU A 1 72 ? -24.542 -9.397 25.297 1.00 82.06 72 LEU A CA 1
ATOM 567 C C . LEU A 1 72 ? -24.770 -8.750 26.665 1.00 82.06 72 LEU A C 1
ATOM 569 O O . LEU A 1 72 ? -25.579 -9.255 27.440 1.00 82.06 72 LEU A O 1
ATOM 573 N N . ILE A 1 73 ? -24.138 -7.606 26.938 1.00 83.88 73 ILE A N 1
ATOM 574 C CA . ILE A 1 73 ? -24.328 -6.854 28.186 1.00 83.88 73 ILE A CA 1
ATOM 575 C C . ILE A 1 73 ? -25.788 -6.409 28.331 1.00 83.88 73 ILE A C 1
ATOM 577 O O . ILE A 1 73 ? -26.389 -6.603 29.386 1.00 83.88 73 ILE A O 1
ATOM 581 N N . ARG A 1 74 ? -26.406 -5.883 27.266 1.00 81.62 74 ARG A N 1
ATOM 582 C CA . ARG A 1 74 ? -27.829 -5.501 27.268 1.00 81.62 74 ARG A CA 1
ATOM 583 C C . ARG A 1 74 ? -28.744 -6.703 27.504 1.00 81.62 74 ARG A C 1
ATOM 585 O O . ARG A 1 74 ? -29.717 -6.577 28.243 1.00 81.62 74 ARG A O 1
ATOM 592 N N . LYS A 1 75 ? -28.438 -7.868 26.920 1.00 84.50 75 LYS A N 1
ATOM 593 C CA . LYS A 1 75 ? -29.182 -9.115 27.160 1.00 84.50 75 LYS A CA 1
ATOM 594 C C . LYS A 1 75 ? -29.037 -9.577 28.611 1.00 84.50 75 LYS A C 1
ATOM 596 O O . LYS A 1 75 ? -30.041 -9.902 29.235 1.00 84.50 75 LYS A O 1
ATOM 601 N N . TYR A 1 76 ? -27.823 -9.548 29.159 1.00 81.06 76 TYR A N 1
ATOM 602 C CA . TYR A 1 76 ? -27.544 -9.904 30.550 1.00 81.06 76 TYR A CA 1
ATOM 603 C C . TYR A 1 76 ? -28.271 -8.980 31.536 1.00 81.06 76 TYR A C 1
ATOM 605 O O . TYR A 1 76 ? -28.954 -9.461 32.433 1.00 81.06 76 TYR A O 1
ATOM 613 N N . LEU A 1 77 ? -28.211 -7.661 31.328 1.00 80.94 77 LEU A N 1
ATOM 614 C CA . LEU A 1 77 ? -28.933 -6.683 32.150 1.00 80.94 77 LEU A CA 1
ATOM 615 C C . LEU A 1 77 ? -30.454 -6.848 32.044 1.00 80.94 77 LEU A C 1
ATOM 617 O O . LEU A 1 77 ? -31.145 -6.769 33.055 1.00 80.94 77 LEU A O 1
ATOM 621 N N . ARG A 1 78 ? -30.987 -7.132 30.847 1.00 78.00 78 ARG A N 1
ATOM 622 C CA . ARG A 1 78 ? -32.421 -7.398 30.660 1.00 78.00 78 ARG A CA 1
ATOM 623 C C . ARG A 1 78 ? -32.864 -8.669 31.391 1.00 78.00 78 ARG A C 1
ATOM 625 O O . ARG A 1 78 ? -33.918 -8.653 32.009 1.00 78.00 78 ARG A O 1
ATOM 632 N N . LEU A 1 79 ? -32.058 -9.732 31.361 1.00 79.06 79 LEU A N 1
ATOM 633 C CA . LEU A 1 79 ? -32.323 -10.964 32.113 1.00 79.06 79 LEU A CA 1
ATOM 634 C C . LEU A 1 79 ? -32.251 -10.734 33.627 1.00 79.06 79 LEU A C 1
ATOM 636 O O . LEU A 1 79 ? -33.107 -11.221 34.357 1.00 79.06 79 LEU A O 1
ATOM 640 N N . LYS A 1 80 ? -31.282 -9.941 34.095 1.00 73.56 80 LYS A N 1
ATOM 641 C CA . LYS A 1 80 ? -31.127 -9.607 35.516 1.00 73.56 80 LYS A CA 1
ATOM 642 C C . LYS A 1 80 ? -32.289 -8.756 36.047 1.00 73.56 80 LYS A C 1
ATOM 644 O O . LYS A 1 80 ? -32.720 -8.955 37.173 1.00 73.56 80 LYS A O 1
ATOM 649 N N . ASN A 1 81 ? -32.826 -7.861 35.216 1.00 68.62 81 ASN A N 1
ATOM 650 C CA . ASN A 1 81 ? -33.974 -7.011 35.549 1.00 68.62 81 ASN A CA 1
ATOM 651 C C . ASN A 1 81 ? -35.342 -7.696 35.340 1.00 68.62 81 ASN A C 1
ATOM 653 O O . ASN A 1 81 ? -36.361 -7.113 35.694 1.00 68.62 81 ASN A O 1
ATOM 657 N N . PHE A 1 82 ? -35.386 -8.901 34.757 1.00 60.47 82 PHE A N 1
ATOM 658 C CA . PHE A 1 82 ? -36.617 -9.681 34.556 1.00 60.47 82 PHE A CA 1
ATOM 659 C C . PHE A 1 82 ? -36.900 -10.663 35.707 1.00 60.47 82 PHE A C 1
ATOM 661 O O . PHE A 1 82 ? -37.941 -11.311 35.715 1.00 60.47 82 PHE A O 1
ATOM 668 N N . ILE A 1 83 ? -36.012 -10.770 36.702 1.00 52.16 83 ILE A N 1
ATOM 669 C CA . ILE A 1 83 ? -36.289 -11.528 37.927 1.00 52.16 83 ILE A CA 1
ATOM 670 C C . ILE A 1 83 ? -37.156 -10.642 38.841 1.00 52.16 83 ILE A C 1
ATOM 672 O O . ILE A 1 83 ? -36.673 -9.605 39.305 1.00 52.16 83 ILE A O 1
ATOM 676 N N . PRO A 1 84 ? -38.425 -11.002 39.117 1.00 46.53 84 PRO A N 1
ATOM 677 C CA . PRO A 1 84 ? -39.274 -10.249 40.025 1.00 46.53 84 PRO A CA 1
ATOM 678 C C . PRO A 1 84 ? -38.858 -10.598 41.456 1.00 46.53 84 PRO A C 1
ATOM 680 O O . PRO A 1 84 ? -39.368 -11.534 42.061 1.00 46.53 84 PRO A O 1
ATOM 683 N N . GLY A 1 85 ? -37.868 -9.881 41.980 1.00 47.50 85 GLY A N 1
ATOM 684 C CA . GLY A 1 85 ? -37.406 -10.073 43.350 1.00 47.50 85 GLY A CA 1
ATOM 685 C C . GLY A 1 85 ? -36.006 -9.528 43.576 1.00 47.50 85 GLY A C 1
ATOM 686 O O . GLY A 1 85 ? -35.035 -10.216 43.299 1.00 47.50 85 GLY A O 1
ATOM 687 N N . GLY A 1 86 ? -35.947 -8.286 44.068 1.00 50.56 86 GLY A N 1
ATOM 688 C CA . GLY A 1 86 ? -34.909 -7.707 44.931 1.00 50.56 86 GLY A CA 1
ATOM 689 C C . GLY A 1 86 ? -33.439 -8.078 44.698 1.00 50.56 86 GLY A C 1
ATOM 690 O O . GLY A 1 86 ? -33.015 -9.192 44.962 1.00 50.56 86 GLY A O 1
ATOM 691 N N . ILE A 1 87 ? -32.629 -7.076 44.356 1.00 42.41 87 ILE A N 1
ATOM 692 C CA . ILE A 1 87 ? -31.562 -6.499 45.203 1.00 42.41 87 ILE A CA 1
ATOM 693 C C . ILE A 1 87 ? -30.874 -5.445 44.324 1.00 42.41 87 ILE A C 1
ATOM 695 O O . ILE A 1 87 ? -30.139 -5.751 43.382 1.00 42.41 87 ILE A O 1
ATOM 699 N N . GLY A 1 88 ? -31.169 -4.175 44.603 1.00 44.47 88 GLY A N 1
ATOM 700 C CA . GLY A 1 88 ? -30.483 -3.046 43.989 1.00 44.47 88 GLY A CA 1
ATOM 701 C C . GLY A 1 88 ? -29.069 -2.935 44.547 1.00 44.47 88 GLY A C 1
ATOM 702 O O . GLY A 1 88 ? -28.893 -2.645 45.727 1.00 44.47 88 GLY A O 1
ATOM 703 N N . TYR A 1 89 ? -28.060 -3.125 43.701 1.00 39.69 89 TYR A N 1
ATOM 704 C CA . TYR A 1 89 ? -26.700 -2.704 44.020 1.00 39.69 89 TYR A CA 1
ATOM 705 C C . TYR A 1 89 ? -26.515 -1.274 43.516 1.00 39.69 89 TYR A C 1
ATOM 707 O O . TYR A 1 89 ? -26.279 -1.034 42.333 1.00 39.69 89 TYR A O 1
ATOM 715 N N . SER A 1 90 ? -26.675 -0.325 44.439 1.00 40.41 90 SER A N 1
ATOM 716 C CA . SER A 1 90 ? -26.245 1.060 44.274 1.00 40.41 90 SER A CA 1
ATOM 717 C C . SER A 1 90 ? -24.716 1.082 44.250 1.00 40.41 90 SER A C 1
ATOM 719 O O . SER A 1 90 ? -24.072 0.890 45.281 1.00 40.41 90 SER A O 1
ATOM 721 N N . PHE A 1 91 ? -24.123 1.265 43.068 1.00 40.12 91 PHE A N 1
ATOM 722 C CA . PHE A 1 91 ? -22.711 1.620 42.959 1.00 40.12 91 PHE A CA 1
ATOM 723 C C . PHE A 1 91 ? -22.562 3.072 43.428 1.00 40.12 91 PHE A C 1
ATOM 725 O O . PHE A 1 91 ? -22.750 4.007 42.653 1.00 40.12 91 PHE A O 1
ATOM 732 N N . LYS A 1 92 ? -22.252 3.263 44.714 1.00 37.53 92 LYS A N 1
ATOM 733 C CA . LYS A 1 92 ? -21.659 4.514 45.189 1.00 37.53 92 LYS A CA 1
ATOM 734 C C . LYS A 1 92 ? -20.203 4.534 44.729 1.00 37.53 92 LYS A C 1
ATOM 736 O O . LYS A 1 92 ? -19.398 3.737 45.200 1.00 37.53 92 LYS A O 1
ATOM 741 N N . THR A 1 93 ? -19.888 5.424 43.797 1.00 40.06 93 THR A N 1
ATOM 742 C CA . THR A 1 93 ? -18.525 5.912 43.575 1.00 40.06 93 THR A CA 1
ATOM 743 C C . THR A 1 93 ? -18.101 6.698 44.814 1.00 40.06 93 THR A C 1
ATOM 745 O O . THR A 1 93 ? -18.800 7.639 45.200 1.00 40.06 93 THR A O 1
ATOM 748 N N . GLN A 1 94 ? -17.013 6.265 45.446 1.00 36.22 94 GLN A N 1
ATOM 749 C CA . GLN A 1 94 ? -16.266 7.030 46.441 1.00 36.22 94 GLN A CA 1
ATOM 750 C C . GLN A 1 94 ? -15.100 7.729 45.745 1.00 36.22 94 GLN A C 1
ATOM 752 O O . GLN A 1 94 ? -14.580 7.133 44.772 1.00 36.22 94 GLN A O 1
#

Sequence (94 aa):
MGGKVCEHPEEWRPERFLDKNNDNVDLYKMMAFGGGNRLYAGALQTMPISCMSTDLYKSLSLNTMMGWKEKLIRKYLRLKNFIPGGIGYSFKTQ

InterPro domains:
  IPR001128 Cytochrome P450 [PF00067] (7-38)
  IPR036396 Cytochrome P450 superfamily [G3DSA:1.10.630.10] (3-76)
  IPR036396 Cytochrome P450 superfamily [SSF48264] (4-39)
  IPR044225 Ent-kaurene oxidase, chloroplastic [PTHR47283] (4-53)

pLDDT: mean 71.06, std 14.51, range [36.22, 88.81]

Foldseek 3Di:
DPCPLDPPPVDDDPCVVVDPVVPPPVVCSVQPQHDDPRGDPCPVVCVCVVVVVVVVVVVVVVVVVVVVVVVVVVVVVVVVVPPPDDDDDDPDDD

Secondary structure (DSSP, 8-state):
--TTSSSSTTS--GGGG--TTGGG--HHHH-TT--GGGS-TTHHHHTHHHHHHHHHHHHHHHHHHHHHHHHHHHHHHHHHTTSSS---------

Organism: NCBI:txid1293975